Protein AF-A0A968VYL9-F1 (afdb_monomer_lite)

Sequence (125 aa):
MLIVPVGIDIGHYWHCRTTLLTIFGEPISMLPYLDQYNQNPAHTLNILRNKLAEEMKKHMIHIETEEYYDTFHNLRQVYNSRMKQKLGITTKRLLDSFVADKKMIACLDACLKEDEAKIEELQKN

Secondary structure (DSSP, 8-state):
-EE--EEEEES-SS-SS--EEEEE-PPEESHHHHHHHHH-HHHHHHHHHHHHHHHHHHHS-----STTHHHHHHHHHHHHHHHHHHTT-----HHHHHHHHHHHHHHHHHHHHH-HHHHHHHH--

Structure (mmCIF, N/CA/C/O backbone):
data_AF-A0A968VYL9-F1
#
_entry.id   AF-A0A968VYL9-F1
#
loop_
_atom_site.group_PDB
_atom_site.id
_atom_site.type_symbol
_atom_site.label_atom_id
_atom_site.label_alt_id
_atom_site.label_comp_id
_atom_site.label_asym_id
_atom_site.label_entity_id
_atom_site.label_seq_id
_atom_site.pdbx_PDB_ins_code
_atom_site.Cartn_x
_atom_site.Cartn_y
_atom_site.Cartn_z
_atom_site.occupancy
_atom_site.B_iso_or_equiv
_atom_site.auth_seq_id
_atom_site.auth_comp_id
_atom_site.auth_asym_id
_atom_site.auth_atom_id
_atom_site.pdbx_PDB_model_num
ATOM 1 N N . MET A 1 1 ? 12.669 -15.226 -15.903 1.00 85.81 1 MET A N 1
ATOM 2 C CA . MET A 1 1 ? 12.799 -14.511 -14.614 1.00 85.81 1 MET A CA 1
ATOM 3 C C . MET A 1 1 ? 11.438 -13.954 -14.233 1.00 85.81 1 MET A C 1
ATOM 5 O O . MET A 1 1 ? 10.778 -13.396 -15.106 1.00 85.81 1 MET A O 1
ATOM 9 N N . LEU A 1 2 ? 11.022 -14.143 -12.980 1.00 93.88 2 LEU A N 1
ATOM 10 C CA . LEU A 1 2 ? 9.771 -13.613 -12.434 1.00 93.88 2 LEU A CA 1
ATOM 11 C C . LEU A 1 2 ? 10.098 -12.618 -11.322 1.00 93.88 2 LEU A C 1
ATOM 13 O O . LEU A 1 2 ? 11.011 -12.868 -10.537 1.00 93.88 2 LEU A O 1
ATOM 17 N N . ILE A 1 3 ? 9.353 -11.519 -11.257 1.00 93.62 3 ILE A N 1
ATOM 18 C CA . ILE A 1 3 ? 9.434 -10.538 -10.172 1.00 93.62 3 ILE A CA 1
ATOM 19 C C . ILE A 1 3 ? 8.094 -10.535 -9.447 1.00 93.62 3 ILE A C 1
ATOM 21 O O . ILE A 1 3 ? 7.055 -10.416 -10.088 1.00 93.62 3 ILE A O 1
ATOM 25 N N . VAL A 1 4 ? 8.106 -10.666 -8.122 1.00 94.88 4 VAL A N 1
ATOM 26 C CA . VAL A 1 4 ? 6.883 -10.649 -7.310 1.00 94.88 4 VAL A CA 1
ATOM 27 C C . VAL A 1 4 ? 6.752 -9.281 -6.637 1.00 94.88 4 VAL A C 1
ATOM 29 O O . VAL A 1 4 ? 7.643 -8.920 -5.865 1.00 94.88 4 VAL A O 1
ATOM 32 N N . PRO A 1 5 ? 5.685 -8.506 -6.904 1.00 95.00 5 PRO A N 1
ATOM 33 C CA . PRO A 1 5 ? 5.429 -7.268 -6.184 1.00 95.00 5 PRO A CA 1
ATOM 34 C C . PRO A 1 5 ? 5.012 -7.591 -4.746 1.00 95.00 5 PRO A C 1
ATOM 36 O O . PRO A 1 5 ? 4.178 -8.468 -4.507 1.00 95.00 5 PRO A O 1
ATOM 39 N N . VAL A 1 6 ? 5.596 -6.881 -3.781 1.00 94.69 6 VAL A N 1
ATOM 40 C CA . VAL A 1 6 ? 5.334 -7.096 -2.353 1.00 94.69 6 VAL A CA 1
ATOM 41 C C . VAL A 1 6 ? 4.909 -5.788 -1.704 1.00 94.69 6 VAL A C 1
ATOM 43 O O . VAL A 1 6 ? 5.586 -4.769 -1.830 1.00 94.69 6 VAL A O 1
ATOM 46 N N . GLY A 1 7 ? 3.782 -5.833 -1.001 1.00 93.19 7 GLY A N 1
ATOM 47 C CA . GLY A 1 7 ? 3.322 -4.770 -0.123 1.00 93.19 7 GLY A CA 1
ATOM 48 C C . GLY A 1 7 ? 3.675 -5.065 1.328 1.00 93.19 7 GLY A C 1
ATOM 49 O O . GLY A 1 7 ? 3.532 -6.199 1.790 1.00 93.19 7 GLY A O 1
ATOM 50 N N . ILE A 1 8 ? 4.142 -4.043 2.037 1.00 92.00 8 ILE A N 1
ATOM 51 C CA . ILE A 1 8 ? 4.544 -4.126 3.439 1.00 92.00 8 ILE A CA 1
ATOM 52 C C . ILE A 1 8 ? 3.763 -3.065 4.211 1.00 92.00 8 ILE A C 1
ATOM 54 O O . ILE A 1 8 ? 3.812 -1.888 3.862 1.00 92.00 8 ILE A O 1
ATOM 58 N N . ASP A 1 9 ? 3.061 -3.489 5.256 1.00 90.25 9 ASP A N 1
ATOM 59 C CA . ASP A 1 9 ? 2.374 -2.614 6.203 1.00 90.25 9 ASP A CA 1
ATOM 60 C C . ASP A 1 9 ? 2.919 -2.897 7.610 1.00 90.25 9 ASP A C 1
ATOM 62 O O . ASP A 1 9 ? 2.703 -3.969 8.187 1.00 90.25 9 ASP A O 1
ATOM 66 N N . ILE A 1 10 ? 3.725 -1.957 8.111 1.00 87.38 10 ILE A N 1
ATOM 67 C CA . ILE A 1 10 ? 4.422 -2.036 9.400 1.00 87.38 10 ILE A CA 1
ATOM 68 C C . ILE A 1 10 ? 3.736 -1.083 10.371 1.00 87.38 10 ILE A C 1
ATOM 70 O O . ILE A 1 10 ? 3.638 0.112 10.105 1.00 87.38 10 ILE A O 1
ATOM 74 N N . GLY A 1 11 ? 3.323 -1.598 11.531 1.00 83.44 11 GLY A N 1
ATOM 75 C CA . GLY A 1 11 ? 2.680 -0.784 12.562 1.00 83.44 11 GLY A CA 1
ATOM 76 C C . GLY A 1 11 ? 3.611 0.281 13.150 1.00 83.44 11 GLY A C 1
ATOM 77 O O . GLY A 1 11 ? 3.210 1.427 13.313 1.00 83.44 11 GLY A O 1
ATOM 78 N N . HIS A 1 12 ? 4.860 -0.076 13.459 1.00 82.00 12 HIS A N 1
ATOM 79 C CA . HIS A 1 12 ? 5.882 0.899 13.845 1.00 82.00 12 HIS A CA 1
ATOM 80 C C . HIS A 1 12 ? 7.281 0.365 13.537 1.00 82.00 12 HIS A C 1
ATOM 82 O O . HIS A 1 12 ? 7.5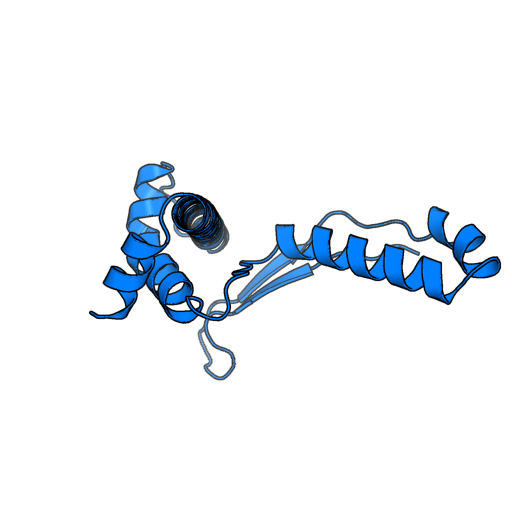99 -0.771 13.887 1.00 82.00 12 HIS A O 1
ATOM 88 N N . TYR A 1 13 ? 8.122 1.197 12.920 1.00 76.06 13 TYR A N 1
ATOM 89 C CA . TYR A 1 13 ? 9.444 0.801 12.420 1.00 76.06 13 TYR A CA 1
ATOM 90 C C . TYR A 1 13 ? 10.446 0.449 13.527 1.00 76.06 13 TYR A C 1
ATOM 92 O O . TYR A 1 13 ? 11.250 -0.462 13.363 1.00 76.06 13 TYR A O 1
ATOM 100 N N . TRP A 1 14 ? 10.389 1.154 14.659 1.00 79.19 14 TRP A N 1
ATOM 101 C CA . TRP A 1 14 ? 11.414 1.067 15.712 1.00 79.19 14 TRP A CA 1
ATOM 102 C C . TRP A 1 14 ? 10.982 0.307 16.968 1.00 79.19 14 TRP A C 1
ATOM 104 O O . TRP A 1 14 ? 11.800 0.064 17.851 1.00 79.19 14 TRP A O 1
ATOM 114 N N . HIS A 1 15 ? 9.697 -0.033 17.093 1.00 79.38 15 HIS A N 1
ATOM 115 C CA . HIS A 1 15 ? 9.172 -0.632 18.319 1.00 79.38 15 HIS A CA 1
ATOM 116 C C . HIS A 1 15 ? 8.961 -2.132 18.140 1.00 79.38 15 HIS A C 1
ATOM 118 O O . HIS A 1 15 ? 8.422 -2.587 17.135 1.00 79.38 15 HIS A O 1
ATOM 124 N N . CYS A 1 16 ? 9.366 -2.902 19.148 1.00 76.69 16 CYS A N 1
ATOM 125 C CA . CYS A 1 16 ? 9.048 -4.322 19.235 1.00 76.69 16 CYS A CA 1
ATOM 126 C C . CYS A 1 16 ? 7.561 -4.519 19.581 1.00 76.69 16 CYS A C 1
ATOM 128 O O . CYS A 1 16 ? 6.930 -3.634 20.156 1.00 76.69 16 CYS A O 1
ATOM 130 N N . ARG A 1 17 ? 7.020 -5.716 19.303 1.00 83.06 17 ARG A N 1
ATOM 131 C CA . ARG A 1 17 ? 5.598 -6.079 19.524 1.00 83.06 17 ARG A CA 1
ATOM 132 C C . ARG A 1 17 ? 4.608 -5.280 18.669 1.00 83.06 17 ARG A C 1
ATOM 134 O O . ARG A 1 17 ? 3.472 -5.050 19.075 1.00 83.06 17 ARG A O 1
ATOM 141 N N . THR A 1 18 ? 5.039 -4.889 17.478 1.00 86.62 18 THR A N 1
ATOM 142 C CA . THR A 1 18 ? 4.197 -4.245 16.471 1.00 86.62 18 THR A CA 1
ATOM 143 C C . THR A 1 18 ? 3.731 -5.265 15.443 1.00 86.62 18 THR A C 1
ATOM 145 O O . THR A 1 18 ? 4.228 -6.391 15.363 1.00 86.62 18 THR A O 1
ATOM 148 N N . THR A 1 19 ? 2.720 -4.888 14.675 1.00 88.75 19 THR A N 1
ATOM 149 C CA . THR A 1 19 ? 2.158 -5.729 13.625 1.00 88.75 19 THR A CA 1
ATOM 150 C C . THR A 1 19 ? 2.948 -5.554 12.333 1.00 88.75 19 THR A C 1
ATOM 152 O O . THR A 1 19 ? 3.285 -4.430 11.964 1.00 88.75 19 THR A O 1
ATOM 155 N N . LEU A 1 20 ? 3.200 -6.657 11.631 1.00 91.38 20 LEU A N 1
ATOM 156 C CA . LEU A 1 20 ? 3.749 -6.673 10.278 1.00 91.38 20 LEU A CA 1
ATOM 157 C C . LEU A 1 20 ? 2.798 -7.472 9.392 1.00 91.38 20 LEU A C 1
ATOM 159 O O . LEU A 1 20 ? 2.529 -8.644 9.665 1.00 91.38 20 LEU A O 1
ATOM 163 N N . LEU A 1 21 ? 2.305 -6.838 8.335 1.00 93.75 21 LEU A N 1
ATOM 164 C CA . LEU A 1 21 ? 1.548 -7.490 7.279 1.00 93.75 21 LEU A CA 1
ATOM 165 C C . LEU A 1 21 ? 2.355 -7.435 5.981 1.00 93.75 21 LEU A C 1
ATOM 167 O O . LEU A 1 21 ? 2.812 -6.375 5.557 1.00 93.75 21 LEU A O 1
ATOM 171 N N . THR A 1 22 ? 2.514 -8.593 5.344 1.00 94.50 22 THR A N 1
ATOM 172 C CA . THR A 1 22 ? 3.165 -8.728 4.039 1.00 94.50 22 THR A CA 1
ATOM 173 C C . THR A 1 22 ? 2.175 -9.323 3.051 1.00 94.50 22 THR A C 1
ATOM 175 O O . THR A 1 22 ? 1.589 -10.374 3.313 1.00 94.50 22 THR A O 1
ATOM 178 N N . ILE A 1 23 ? 1.981 -8.643 1.924 1.00 94.69 23 ILE A N 1
ATOM 179 C CA . ILE A 1 23 ? 1.053 -9.048 0.870 1.00 94.69 23 ILE A CA 1
ATOM 180 C C . ILE A 1 23 ? 1.862 -9.305 -0.397 1.00 94.69 23 ILE A C 1
ATOM 182 O O . ILE A 1 23 ? 2.509 -8.399 -0.920 1.00 94.69 23 ILE A O 1
ATOM 186 N N . PHE A 1 24 ? 1.812 -10.541 -0.886 1.00 95.31 24 PHE A N 1
ATOM 187 C CA . PHE A 1 24 ? 2.442 -10.945 -2.140 1.00 95.31 24 PHE A CA 1
ATOM 188 C C . PHE A 1 24 ? 1.430 -10.819 -3.275 1.00 95.31 24 PHE A C 1
ATOM 190 O O . PHE A 1 24 ? 0.328 -11.363 -3.185 1.00 95.31 24 PHE A O 1
ATOM 197 N N . GLY A 1 25 ? 1.797 -10.080 -4.317 1.00 93.94 25 GLY A N 1
ATOM 198 C CA . GLY A 1 25 ? 0.999 -9.954 -5.527 1.00 93.94 25 GLY A CA 1
ATOM 199 C C . GLY A 1 25 ? 1.298 -11.028 -6.563 1.00 93.94 25 GLY A C 1
ATOM 200 O O . GLY A 1 25 ? 2.053 -11.974 -6.326 1.00 93.94 25 GLY A O 1
ATOM 201 N N . GLU A 1 26 ? 0.706 -10.862 -7.742 1.00 94.75 26 GLU A N 1
ATOM 202 C CA . GLU A 1 26 ? 0.919 -11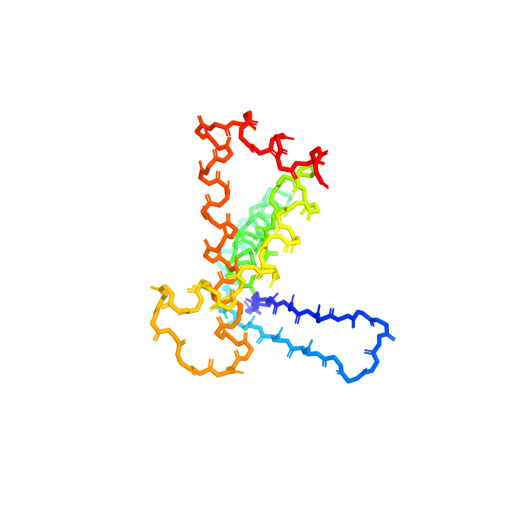.780 -8.857 1.00 94.75 26 GLU A CA 1
ATOM 203 C C . GLU A 1 26 ? 2.331 -11.621 -9.449 1.00 94.75 26 GLU A C 1
ATOM 205 O O . GLU A 1 26 ? 2.779 -10.493 -9.681 1.00 94.75 26 GLU A O 1
ATOM 210 N N . PRO A 1 27 ? 3.057 -12.724 -9.716 1.00 95.31 27 PRO A N 1
ATOM 211 C CA . PRO A 1 27 ? 4.364 -12.659 -10.355 1.00 95.31 27 PRO A CA 1
ATOM 212 C C . PRO A 1 27 ? 4.295 -12.048 -11.759 1.00 95.31 27 PRO A C 1
ATOM 214 O O . PRO A 1 27 ? 3.520 -12.479 -12.610 1.00 95.31 27 PRO A O 1
ATOM 217 N N . ILE A 1 28 ? 5.185 -11.100 -12.035 1.00 93.88 28 ILE A N 1
ATOM 218 C CA . ILE A 1 28 ? 5.329 -10.451 -13.337 1.00 93.88 28 ILE A CA 1
ATOM 219 C C . ILE A 1 28 ? 6.446 -11.151 -14.110 1.00 93.88 28 ILE A C 1
ATOM 221 O O . ILE A 1 28 ? 7.580 -11.273 -13.634 1.00 93.88 28 ILE A O 1
ATOM 225 N N . SER A 1 29 ? 6.127 -11.614 -15.321 1.00 93.62 29 SER A N 1
ATOM 226 C CA . SER A 1 29 ? 7.114 -12.211 -16.220 1.00 93.62 29 SER A CA 1
ATOM 227 C C . SER A 1 29 ? 7.937 -11.144 -16.924 1.00 93.62 29 SER A C 1
ATOM 229 O O . SER A 1 29 ? 7.397 -10.236 -17.550 1.00 93.62 29 SER A O 1
ATOM 231 N N . MET A 1 30 ? 9.258 -11.300 -16.869 1.00 91.00 30 MET A N 1
ATOM 232 C CA . MET A 1 30 ? 10.198 -10.394 -17.534 1.00 91.00 30 MET A CA 1
ATOM 233 C C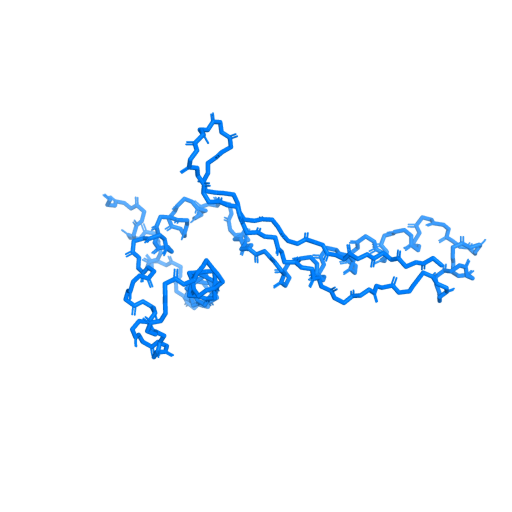 . MET A 1 30 ? 10.467 -10.775 -18.989 1.00 91.00 30 MET A C 1
ATOM 235 O O . MET A 1 30 ? 11.042 -9.980 -19.724 1.00 91.00 30 MET A O 1
ATOM 239 N N . LEU A 1 31 ? 10.057 -11.977 -19.412 1.00 91.38 31 LEU A N 1
ATOM 240 C CA . LEU A 1 31 ? 10.321 -12.486 -20.761 1.00 91.38 31 LEU A CA 1
ATOM 241 C C . LEU A 1 31 ? 9.834 -11.541 -21.875 1.00 91.38 31 LEU A C 1
ATOM 243 O O . LEU A 1 31 ? 10.632 -11.271 -22.767 1.00 91.38 31 LEU A O 1
ATOM 247 N N . PRO A 1 32 ? 8.615 -10.962 -21.814 1.00 89.00 32 PRO A N 1
ATOM 248 C CA . PRO A 1 32 ? 8.126 -10.062 -22.866 1.00 89.00 32 PRO A CA 1
ATOM 249 C C . PRO A 1 32 ? 8.939 -8.769 -23.009 1.00 89.00 32 PRO A C 1
ATOM 251 O O . PRO A 1 32 ? 8.879 -8.105 -24.039 1.00 89.00 32 PRO A O 1
ATOM 254 N N . TYR A 1 33 ? 9.690 -8.396 -21.971 1.00 90.31 33 TYR A N 1
ATOM 255 C CA . TYR A 1 33 ? 10.464 -7.161 -21.934 1.00 90.31 33 TYR A CA 1
ATOM 256 C C . TYR A 1 33 ? 11.912 -7.355 -22.390 1.00 90.31 33 TYR A C 1
ATOM 258 O O . TYR A 1 33 ? 12.596 -6.364 -22.620 1.00 90.31 33 TYR A O 1
ATOM 266 N N . LEU A 1 34 ? 12.396 -8.594 -22.542 1.00 90.69 34 LEU A N 1
ATOM 267 C CA . LEU A 1 34 ? 13.781 -8.850 -22.958 1.00 90.69 34 LEU A CA 1
ATOM 268 C C . LEU A 1 34 ? 14.056 -8.333 -24.375 1.00 90.69 34 LEU A C 1
ATOM 270 O O . LEU A 1 34 ? 15.072 -7.680 -24.603 1.00 90.69 34 LEU A O 1
ATOM 274 N N . ASP A 1 35 ? 13.123 -8.553 -25.301 1.00 89.19 35 ASP A N 1
ATOM 275 C CA . ASP A 1 35 ? 13.265 -8.089 -26.685 1.00 89.19 35 ASP A CA 1
ATOM 276 C C . ASP A 1 35 ? 13.235 -6.558 -26.772 1.00 89.19 35 ASP A C 1
ATOM 278 O O . ASP A 1 35 ? 14.060 -5.953 -27.458 1.00 89.19 35 ASP A O 1
ATOM 282 N N . GLN A 1 36 ? 12.336 -5.920 -26.015 1.00 88.88 36 GLN A N 1
ATOM 283 C CA . GLN A 1 36 ? 12.251 -4.458 -25.922 1.00 88.88 36 GLN A CA 1
ATOM 284 C C . GLN A 1 36 ? 13.512 -3.865 -25.283 1.00 88.88 36 GLN A C 1
ATOM 286 O O . GLN A 1 36 ? 14.022 -2.841 -25.739 1.00 88.88 36 GLN A O 1
ATOM 291 N N . TYR A 1 37 ? 14.052 -4.535 -24.262 1.00 91.75 37 TYR A N 1
ATOM 292 C CA . TYR A 1 37 ? 15.257 -4.104 -23.565 1.00 91.75 37 TYR A CA 1
ATOM 293 C C . TYR A 1 37 ? 16.468 -4.091 -24.497 1.00 91.75 37 TYR A C 1
ATOM 295 O O . TYR A 1 37 ? 17.215 -3.120 -24.494 1.00 91.75 37 TYR A O 1
ATOM 303 N N . ASN A 1 38 ? 16.627 -5.115 -25.340 1.00 92.25 38 ASN A N 1
ATOM 304 C CA . ASN A 1 38 ? 17.720 -5.171 -26.313 1.00 92.25 38 ASN A CA 1
ATOM 305 C C . ASN A 1 38 ? 17.658 -4.032 -27.347 1.00 92.25 38 ASN A C 1
ATOM 307 O O . ASN A 1 38 ? 18.696 -3.596 -27.838 1.00 92.25 38 ASN A O 1
ATOM 311 N N . GLN A 1 39 ? 16.458 -3.541 -27.672 1.00 93.69 39 GLN A N 1
ATOM 312 C CA . GLN A 1 39 ? 16.260 -2.446 -28.629 1.00 93.69 39 GLN A CA 1
ATOM 313 C C . GLN A 1 39 ? 16.428 -1.067 -27.982 1.00 93.69 39 GLN A C 1
ATOM 315 O O . GLN A 1 39 ? 17.091 -0.191 -28.534 1.00 93.69 39 GLN A O 1
ATOM 320 N N . ASN A 1 40 ? 15.806 -0.857 -26.821 1.00 94.56 40 ASN A N 1
ATOM 321 C CA . ASN A 1 40 ? 15.866 0.398 -26.081 1.00 94.56 40 ASN A CA 1
ATOM 322 C C . ASN A 1 40 ? 15.822 0.127 -24.565 1.00 94.56 40 ASN A C 1
ATOM 324 O O . ASN A 1 40 ? 14.737 0.090 -23.963 1.00 94.56 40 ASN A O 1
ATOM 328 N N . PRO A 1 41 ? 16.996 -0.030 -23.926 1.00 93.00 41 PRO A N 1
ATOM 329 C CA . PRO A 1 41 ? 17.086 -0.354 -22.507 1.00 93.00 41 PRO A CA 1
ATOM 330 C C . PRO A 1 41 ? 16.413 0.691 -21.612 1.00 93.00 41 PRO A C 1
ATOM 332 O O . PRO A 1 41 ? 15.649 0.343 -20.714 1.00 93.00 41 PRO A O 1
ATOM 335 N N . ALA A 1 42 ? 16.660 1.980 -21.871 1.00 94.56 42 ALA A N 1
ATOM 336 C CA . ALA A 1 42 ? 16.171 3.070 -21.029 1.00 94.56 42 ALA A CA 1
ATOM 337 C C . ALA A 1 42 ? 14.640 3.166 -21.045 1.00 94.56 42 ALA A C 1
ATOM 339 O O . ALA A 1 42 ? 14.003 3.270 -19.996 1.00 94.56 42 ALA A O 1
ATOM 340 N N . HIS A 1 43 ? 14.035 3.081 -22.232 1.00 94.31 43 HIS A N 1
ATOM 341 C CA . HIS A 1 43 ? 12.582 3.111 -22.366 1.00 94.31 43 HIS A CA 1
ATOM 342 C C . HIS A 1 43 ? 11.923 1.901 -21.695 1.00 94.31 43 HIS A C 1
ATOM 344 O O . HIS A 1 43 ? 10.967 2.050 -20.932 1.00 94.31 43 HIS A O 1
ATOM 350 N N . THR A 1 44 ? 12.483 0.711 -21.914 1.00 93.38 44 THR A N 1
ATOM 351 C CA . THR A 1 44 ? 11.955 -0.535 -21.349 1.00 93.38 44 THR A CA 1
ATOM 352 C C . THR A 1 44 ? 12.025 -0.544 -19.825 1.00 93.38 44 THR A C 1
ATOM 354 O O . THR A 1 44 ? 11.065 -0.940 -19.164 1.00 93.38 44 THR A O 1
ATOM 357 N N . LEU A 1 45 ? 13.122 -0.046 -19.244 1.00 93.44 45 LEU A N 1
ATOM 358 C CA . LEU A 1 45 ? 13.249 0.105 -17.794 1.00 93.44 45 LEU A CA 1
ATOM 359 C C . LEU A 1 45 ? 12.191 1.051 -17.219 1.00 93.44 45 LEU A C 1
ATOM 361 O O . LEU A 1 45 ? 11.621 0.747 -16.174 1.00 93.44 45 LEU A O 1
ATOM 365 N N . ASN A 1 46 ? 11.875 2.153 -17.903 1.00 95.25 46 ASN A N 1
ATOM 366 C CA . ASN A 1 46 ? 10.822 3.070 -17.460 1.00 95.25 46 ASN A CA 1
ATOM 367 C C . ASN A 1 46 ? 9.435 2.411 -17.481 1.00 95.25 46 ASN A C 1
ATOM 369 O O . ASN A 1 46 ? 8.682 2.557 -16.516 1.00 95.25 46 ASN A O 1
ATOM 373 N N . ILE A 1 47 ? 9.113 1.648 -18.532 1.00 94.19 47 ILE A N 1
ATOM 374 C CA . ILE A 1 47 ? 7.857 0.883 -18.610 1.00 94.19 47 ILE A CA 1
ATOM 375 C C . ILE A 1 47 ? 7.777 -0.120 -17.456 1.00 94.19 47 ILE A C 1
ATOM 377 O O . ILE A 1 47 ? 6.785 -0.146 -16.728 1.00 94.19 47 ILE A O 1
ATOM 381 N N . LEU A 1 48 ? 8.831 -0.917 -17.264 1.00 93.25 48 LEU A N 1
ATOM 382 C CA . LEU A 1 48 ? 8.908 -1.911 -16.196 1.00 93.25 48 LEU A CA 1
ATOM 383 C C . LEU A 1 48 ? 8.755 -1.277 -14.815 1.00 93.25 48 LEU A C 1
ATOM 385 O O . LEU A 1 48 ? 7.983 -1.771 -13.997 1.00 93.25 48 LEU A O 1
ATOM 389 N N . ARG A 1 49 ? 9.449 -0.162 -14.564 1.00 93.00 49 ARG A N 1
ATOM 390 C CA . ARG A 1 49 ? 9.373 0.580 -13.303 1.00 93.00 49 ARG A CA 1
ATOM 391 C C . ARG A 1 49 ? 7.950 1.053 -13.024 1.00 93.00 49 ARG A C 1
ATOM 393 O O . ARG A 1 49 ?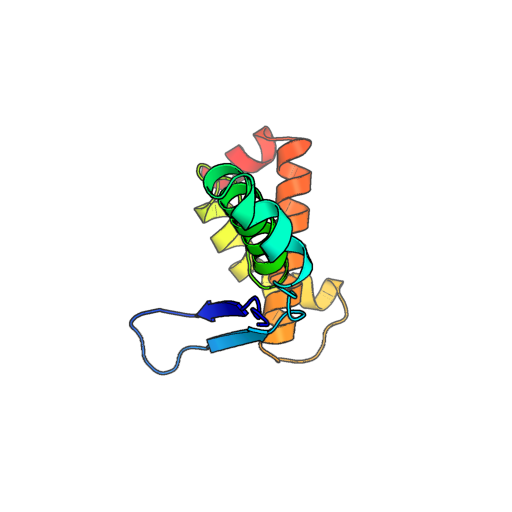 7.458 0.864 -11.916 1.00 93.00 49 ARG A O 1
ATOM 400 N N . ASN A 1 50 ? 7.289 1.647 -14.016 1.00 94.88 50 ASN A N 1
ATOM 401 C CA . ASN A 1 50 ? 5.924 2.147 -13.860 1.00 94.88 50 ASN A CA 1
ATOM 402 C C . ASN A 1 50 ? 4.940 0.995 -13.626 1.00 94.88 50 ASN A C 1
ATOM 404 O O . ASN A 1 50 ? 4.144 1.058 -12.693 1.00 94.88 50 ASN A O 1
ATOM 408 N N . LYS A 1 51 ? 5.066 -0.098 -14.389 1.00 94.06 51 LYS A N 1
ATOM 409 C CA . LYS A 1 51 ? 4.239 -1.296 -14.209 1.00 94.06 51 LYS A CA 1
ATOM 410 C C . LYS A 1 51 ? 4.418 -1.909 -12.820 1.00 94.06 51 LYS A C 1
ATOM 412 O O . LYS A 1 51 ? 3.435 -2.223 -12.157 1.00 94.06 51 LYS A O 1
ATOM 417 N N . LEU A 1 52 ? 5.660 -2.047 -12.356 1.00 93.12 52 LEU A N 1
ATOM 418 C CA . LEU A 1 52 ? 5.956 -2.540 -11.010 1.00 93.12 52 LEU A CA 1
ATOM 419 C C . LEU A 1 52 ? 5.363 -1.626 -9.936 1.00 93.12 52 LEU A C 1
ATOM 421 O O . LEU A 1 52 ? 4.742 -2.123 -9.001 1.00 93.12 52 LEU A O 1
ATOM 425 N N . ALA A 1 53 ? 5.499 -0.307 -10.085 1.00 93.00 53 ALA A N 1
ATOM 426 C CA . ALA A 1 53 ? 4.930 0.653 -9.146 1.00 93.00 53 ALA A CA 1
ATOM 427 C C . ALA A 1 53 ? 3.398 0.535 -9.065 1.00 93.00 53 ALA A C 1
ATOM 429 O O . ALA A 1 53 ? 2.847 0.501 -7.967 1.00 93.00 53 ALA A O 1
ATOM 430 N N . GLU A 1 54 ? 2.708 0.417 -10.202 1.00 94.25 54 GLU A N 1
ATOM 431 C CA . GLU A 1 54 ? 1.253 0.221 -10.248 1.00 94.25 54 GLU A CA 1
ATOM 432 C C . GLU A 1 54 ? 0.811 -1.073 -9.556 1.00 94.25 54 GLU A C 1
ATOM 434 O O . GLU A 1 54 ? -0.124 -1.055 -8.755 1.00 94.25 54 GLU A O 1
ATOM 439 N N . GLU A 1 55 ? 1.489 -2.192 -9.824 1.00 94.69 55 GLU A N 1
ATOM 440 C CA . GLU A 1 55 ? 1.167 -3.471 -9.183 1.00 94.69 55 GLU A CA 1
ATOM 441 C C . GLU A 1 55 ? 1.457 -3.433 -7.677 1.00 94.69 55 GLU A C 1
ATOM 443 O O . GLU A 1 55 ? 0.639 -3.878 -6.874 1.00 94.69 55 GLU A O 1
ATOM 448 N N . MET A 1 56 ? 2.563 -2.814 -7.253 1.00 92.69 56 MET A N 1
ATOM 449 C CA . MET A 1 56 ? 2.885 -2.653 -5.832 1.00 92.69 56 MET A CA 1
ATOM 450 C C . MET A 1 56 ? 1.842 -1.814 -5.086 1.00 92.69 56 MET A C 1
ATOM 452 O O . MET A 1 56 ? 1.434 -2.200 -3.988 1.00 92.69 56 MET A O 1
ATOM 456 N N . LYS A 1 57 ? 1.340 -0.719 -5.683 1.00 93.06 57 LYS A N 1
ATOM 457 C CA . LYS A 1 57 ? 0.283 0.129 -5.091 1.00 93.06 57 LYS A CA 1
ATOM 458 C C . LYS A 1 57 ? -0.989 -0.663 -4.753 1.00 93.06 57 LYS A C 1
ATOM 460 O O . LYS A 1 57 ? -1.704 -0.328 -3.804 1.00 93.06 57 LYS A O 1
ATOM 465 N N . LYS A 1 58 ? -1.279 -1.761 -5.461 1.00 93.06 58 LYS A N 1
ATOM 466 C CA . LYS A 1 58 ? -2.418 -2.646 -5.145 1.00 93.06 58 LYS A CA 1
ATOM 467 C C . LYS A 1 58 ? -2.242 -3.390 -3.822 1.00 93.06 58 LYS A C 1
ATOM 469 O O . LYS A 1 58 ? -3.240 -3.680 -3.164 1.00 93.06 58 LYS A O 1
ATOM 474 N N . HIS A 1 59 ? -1.011 -3.606 -3.374 1.00 93.69 59 HIS A N 1
ATOM 475 C CA . HIS A 1 59 ? -0.696 -4.394 -2.180 1.00 93.69 59 HIS A CA 1
ATOM 476 C C . HIS A 1 59 ? -0.258 -3.552 -0.976 1.00 93.69 59 HIS A C 1
ATOM 478 O O . HIS A 1 59 ? 0.033 -4.108 0.075 1.00 93.69 59 HIS A O 1
ATOM 484 N N . MET A 1 60 ? -0.267 -2.222 -1.086 1.00 92.12 60 MET A N 1
ATOM 485 C CA . MET A 1 60 ? 0.019 -1.307 0.024 1.00 92.12 60 MET A CA 1
ATOM 486 C C . MET A 1 60 ? -1.112 -0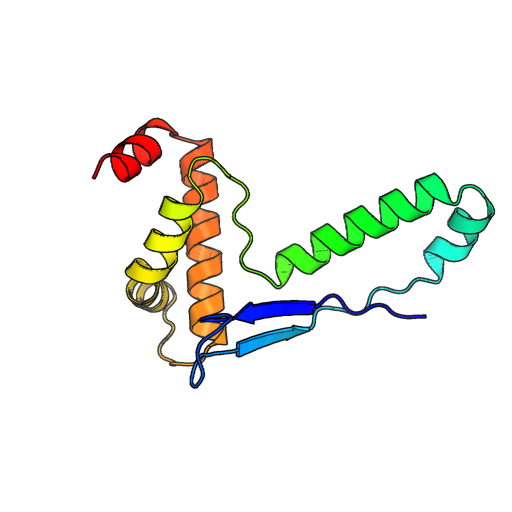.302 0.254 1.00 92.12 60 MET A C 1
ATOM 488 O O . MET A 1 60 ? -2.031 -0.167 -0.567 1.00 92.12 60 MET A O 1
ATOM 492 N N . ILE A 1 61 ? -1.036 0.395 1.388 1.00 92.81 61 ILE A N 1
ATOM 493 C CA . ILE A 1 61 ? -1.805 1.613 1.627 1.00 92.81 61 ILE A CA 1
ATOM 494 C C . ILE A 1 61 ? -1.014 2.763 1.015 1.00 92.81 61 ILE A C 1
ATOM 496 O O . ILE A 1 61 ? 0.044 3.131 1.514 1.00 92.81 61 ILE A O 1
ATOM 500 N N . HIS A 1 62 ? -1.509 3.276 -0.103 1.00 93.31 62 HIS A N 1
ATOM 501 C CA . HIS A 1 62 ? -0.899 4.384 -0.819 1.00 93.31 62 HIS A CA 1
ATOM 502 C C . HIS A 1 62 ? -1.786 5.611 -0.652 1.00 93.31 62 HIS A C 1
ATOM 504 O O . HIS A 1 62 ? -2.951 5.559 -1.030 1.00 93.31 62 HIS A O 1
ATOM 510 N N . ILE A 1 63 ? -1.231 6.670 -0.070 1.00 93.44 63 ILE A N 1
ATOM 511 C CA . ILE A 1 63 ? -1.850 7.992 0.019 1.00 93.44 63 ILE A CA 1
ATOM 512 C C . ILE A 1 63 ? -1.082 8.866 -0.970 1.00 93.44 63 ILE A C 1
ATOM 514 O O . IL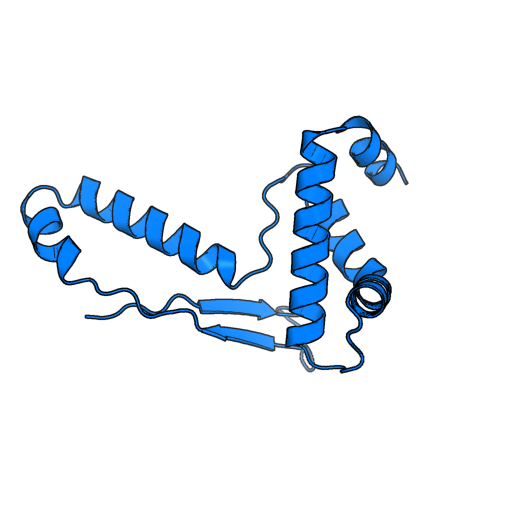E A 1 63 ? 0.143 8.945 -0.879 1.00 93.44 63 ILE A O 1
ATOM 518 N N . GLU A 1 64 ? -1.779 9.426 -1.956 1.00 90.44 64 GLU A N 1
ATOM 519 C CA . GLU A 1 64 ? -1.150 10.166 -3.059 1.00 90.44 64 GLU A CA 1
ATOM 520 C C . GLU A 1 64 ? -0.929 11.646 -2.724 1.00 90.44 64 GLU A C 1
ATOM 522 O O . GLU A 1 64 ? 0.040 12.243 -3.183 1.00 90.44 64 GLU A O 1
ATOM 527 N N . THR A 1 65 ? -1.798 12.227 -1.896 1.00 91.31 65 THR A N 1
ATOM 528 C CA . THR A 1 65 ? -1.677 13.617 -1.443 1.00 91.31 65 THR A CA 1
ATOM 529 C C . THR A 1 65 ? -0.599 13.759 -0.371 1.00 91.31 65 THR A C 1
ATOM 531 O O . THR A 1 65 ? -0.649 13.091 0.662 1.00 91.31 65 THR A O 1
ATOM 534 N N . GLU A 1 66 ? 0.371 14.641 -0.616 1.00 92.12 66 GLU A N 1
ATOM 535 C CA . GLU A 1 66 ? 1.368 15.035 0.386 1.00 92.12 66 GLU A CA 1
ATOM 536 C C . GLU A 1 66 ? 0.778 16.033 1.388 1.00 92.12 66 GLU A C 1
ATOM 538 O O . GLU A 1 66 ? 0.967 15.881 2.591 1.00 92.12 66 GLU A O 1
ATOM 543 N N . GLU A 1 67 ? 0.009 17.010 0.899 1.00 91.44 67 GLU A N 1
ATOM 544 C CA . GLU A 1 67 ? -0.592 18.071 1.713 1.00 91.44 67 GLU A CA 1
ATOM 545 C C . GLU A 1 67 ? -1.516 17.518 2.799 1.00 91.44 67 GLU A C 1
ATOM 547 O O . GLU A 1 67 ? -1.420 17.920 3.956 1.00 91.44 67 GLU A O 1
ATOM 552 N N . TYR A 1 68 ? -2.363 16.546 2.453 1.00 92.06 68 TYR A N 1
ATOM 553 C CA . TYR A 1 68 ? -3.331 15.951 3.377 1.00 92.06 68 TYR A CA 1
ATOM 554 C C . TYR A 1 68 ? -2.889 14.583 3.908 1.00 92.06 68 TYR A C 1
ATOM 556 O O . TYR A 1 68 ? -3.709 13.842 4.464 1.00 92.06 68 TYR A O 1
ATOM 564 N N . TYR A 1 69 ? -1.607 14.232 3.754 1.00 92.19 69 TYR A N 1
ATOM 565 C CA . TYR A 1 69 ? -1.094 12.903 4.088 1.00 92.19 69 TYR A CA 1
ATOM 566 C C . TYR A 1 69 ? -1.416 12.500 5.531 1.00 92.19 69 TYR A C 1
ATOM 568 O O . TYR A 1 69 ? -1.997 11.437 5.769 1.00 92.19 69 TYR A O 1
ATOM 576 N N . ASP A 1 70 ? -1.088 13.365 6.494 1.00 92.25 70 ASP A N 1
ATOM 577 C CA . ASP A 1 70 ? -1.284 13.087 7.919 1.00 92.25 70 ASP A CA 1
ATOM 578 C C . ASP A 1 70 ? -2.767 12.972 8.272 1.00 92.25 70 ASP A C 1
ATOM 580 O O . ASP A 1 70 ? -3.167 12.065 9.003 1.00 92.25 70 ASP A O 1
ATOM 584 N N . THR A 1 71 ? -3.614 13.823 7.692 1.00 92.62 71 THR A N 1
ATOM 585 C CA . THR A 1 71 ? -5.070 13.754 7.865 1.00 92.62 71 THR A CA 1
ATOM 586 C C . THR A 1 71 ? -5.606 12.409 7.393 1.00 92.62 71 THR A C 1
ATOM 588 O O . THR A 1 71 ? -6.346 11.740 8.116 1.00 92.62 71 THR A O 1
ATOM 591 N N . PHE A 1 72 ? -5.190 11.961 6.209 1.00 94.81 72 PHE A N 1
ATOM 592 C CA . PHE A 1 72 ? -5.605 10.679 5.646 1.00 94.81 72 PHE A CA 1
ATOM 593 C C . PHE A 1 72 ? -5.092 9.517 6.497 1.00 94.81 72 PHE A C 1
ATOM 595 O O . PHE A 1 72 ? -5.845 8.585 6.802 1.00 94.81 72 PHE A O 1
ATOM 602 N N . HIS A 1 73 ? -3.829 9.587 6.925 1.00 92.50 73 HIS A N 1
ATOM 603 C CA . HIS A 1 73 ? -3.196 8.582 7.769 1.00 92.50 73 HIS A CA 1
ATOM 604 C C . HIS A 1 73 ? -3.889 8.446 9.133 1.00 92.50 73 HIS A C 1
ATOM 606 O O . HIS A 1 73 ? -4.150 7.327 9.582 1.00 92.50 73 HIS A O 1
ATOM 612 N N . ASN A 1 74 ? -4.233 9.561 9.771 1.00 92.50 74 ASN A N 1
ATOM 613 C CA . ASN A 1 74 ? -4.904 9.577 11.066 1.00 92.50 74 ASN A CA 1
ATOM 614 C C . ASN A 1 74 ? -6.355 9.103 10.939 1.00 92.50 74 ASN A C 1
ATOM 616 O O . ASN A 1 74 ? -6.811 8.252 11.709 1.00 92.50 74 ASN A O 1
ATOM 620 N N . LEU A 1 75 ? -7.078 9.581 9.922 1.00 92.81 75 LEU A N 1
ATOM 621 C CA . LEU A 1 75 ? -8.470 9.197 9.696 1.00 92.81 75 LEU A CA 1
ATOM 622 C C . LEU A 1 75 ? -8.626 7.704 9.413 1.00 92.81 75 LEU A C 1
ATOM 624 O O . LEU A 1 75 ? -9.557 7.095 9.946 1.00 92.81 75 LEU A O 1
ATOM 628 N N . ARG A 1 76 ? -7.727 7.087 8.629 1.00 92.62 76 ARG A N 1
ATOM 629 C CA . ARG A 1 76 ? -7.783 5.629 8.419 1.00 92.62 76 ARG A CA 1
ATOM 630 C C . ARG A 1 76 ? -7.647 4.868 9.739 1.00 92.62 76 ARG A C 1
ATOM 632 O O . ARG A 1 76 ? -8.463 3.992 10.007 1.00 92.62 76 ARG A O 1
ATOM 639 N N . GLN A 1 77 ? -6.724 5.276 10.615 1.00 90.94 77 GLN A N 1
ATOM 640 C CA . GLN A 1 77 ? -6.500 4.612 11.900 1.00 90.94 77 GLN A CA 1
ATOM 641 C C . GLN A 1 77 ? -7.705 4.756 12.835 1.00 90.94 77 GLN A C 1
ATOM 643 O O . GLN A 1 77 ? -8.191 3.763 13.380 1.00 90.94 77 GLN A O 1
ATOM 648 N N . VAL A 1 78 ? -8.229 5.977 12.983 1.00 92.88 78 VAL A N 1
ATOM 649 C CA . VAL A 1 78 ? -9.360 6.269 13.878 1.00 92.88 78 VAL A CA 1
ATOM 650 C C . VAL A 1 78 ? -10.649 5.612 13.379 1.00 92.88 78 VAL A C 1
ATOM 652 O O . VAL A 1 78 ? -11.421 5.053 14.162 1.00 92.88 78 VAL A O 1
ATOM 655 N N . TYR A 1 79 ? -10.894 5.641 12.067 1.00 93.50 79 TYR A N 1
ATOM 656 C CA . TYR A 1 79 ? -12.140 5.148 11.483 1.00 93.50 79 TYR A CA 1
ATOM 657 C C . TYR A 1 79 ? -12.116 3.647 11.154 1.00 93.50 79 TYR A C 1
ATOM 659 O O . TYR A 1 79 ? -13.161 3.090 10.810 1.00 93.50 79 TYR A O 1
ATOM 667 N N . ASN A 1 80 ? -10.974 2.962 11.302 1.00 93.56 80 ASN A N 1
ATOM 668 C CA . ASN A 1 80 ? -10.795 1.557 10.917 1.00 93.56 80 ASN A CA 1
ATOM 669 C C . ASN A 1 80 ? -11.902 0.639 11.464 1.00 93.56 80 ASN A C 1
ATOM 671 O O . ASN A 1 80 ? -12.552 -0.092 10.713 1.00 93.56 80 ASN A O 1
ATOM 675 N N . SER A 1 81 ? -12.174 0.724 12.769 1.00 92.38 81 SER A N 1
ATOM 676 C CA . SER A 1 81 ? -13.194 -0.092 13.443 1.00 92.38 81 SER A CA 1
ATOM 677 C C . SER A 1 81 ? -14.594 0.134 12.869 1.00 92.38 81 SER A C 1
ATOM 679 O O . SER A 1 81 ? -15.349 -0.816 12.663 1.00 92.38 81 SER A O 1
ATOM 681 N N . ARG A 1 82 ? -14.938 1.389 12.563 1.00 93.50 82 ARG A N 1
ATOM 682 C CA . ARG A 1 82 ? -16.234 1.743 11.974 1.00 93.50 82 ARG A CA 1
ATOM 683 C C . ARG A 1 82 ? -16.320 1.327 10.509 1.00 93.50 82 ARG A C 1
ATOM 685 O O . ARG A 1 82 ? -17.381 0.902 10.057 1.00 93.50 82 ARG A O 1
ATOM 692 N N . MET A 1 83 ? -15.213 1.401 9.776 1.00 93.62 83 MET A N 1
ATOM 693 C CA . MET A 1 83 ? -15.150 0.924 8.399 1.00 93.62 83 MET A CA 1
ATOM 694 C C . MET A 1 83 ? -15.328 -0.597 8.324 1.00 93.62 83 MET A C 1
ATOM 696 O O . MET A 1 83 ? -16.110 -1.071 7.507 1.00 93.62 83 MET A O 1
ATOM 700 N N . LYS A 1 84 ? -14.709 -1.365 9.231 1.00 94.38 84 LYS A N 1
ATOM 701 C CA . LYS A 1 84 ? -14.941 -2.817 9.345 1.00 94.38 84 LYS A CA 1
ATOM 702 C C . LYS A 1 84 ? -16.411 -3.156 9.555 1.00 94.38 84 LYS A C 1
ATOM 704 O O . LYS A 1 84 ? -16.934 -4.019 8.858 1.00 94.38 84 LYS A O 1
ATOM 709 N N . GLN A 1 85 ? -17.088 -2.438 10.454 1.00 93.56 85 GLN A N 1
ATOM 710 C CA . GLN A 1 85 ? -18.525 -2.614 10.682 1.00 93.56 85 GLN A CA 1
ATOM 711 C C . GLN A 1 85 ? -19.341 -2.338 9.414 1.00 93.56 85 GLN A C 1
ATOM 713 O O . GLN A 1 85 ? -20.194 -3.145 9.056 1.00 93.56 85 GLN A O 1
ATOM 718 N N . LYS A 1 86 ? -19.047 -1.244 8.696 1.00 93.62 86 LYS A N 1
ATOM 719 C CA . LYS A 1 86 ? -19.706 -0.918 7.418 1.00 93.62 86 LYS A CA 1
ATOM 720 C C . LYS A 1 86 ? -19.483 -1.980 6.339 1.00 93.62 86 LYS A C 1
ATOM 722 O O . LYS A 1 86 ? -20.368 -2.199 5.521 1.00 93.62 86 LYS A O 1
ATOM 727 N N . LEU A 1 87 ? -18.319 -2.627 6.337 1.00 92.94 87 LEU A N 1
ATOM 728 C CA . LEU A 1 87 ? -17.968 -3.697 5.401 1.00 92.94 87 LEU A CA 1
ATOM 729 C C . LEU A 1 87 ? -18.467 -5.084 5.844 1.00 92.94 87 LEU A C 1
ATOM 731 O O . LEU A 1 87 ? -18.247 -6.057 5.129 1.00 92.94 87 LEU A O 1
ATOM 735 N N . GLY A 1 88 ? -19.116 -5.198 7.009 1.00 92.62 88 GLY A N 1
ATOM 736 C CA . GLY A 1 88 ? -19.567 -6.481 7.555 1.00 92.62 88 GLY A CA 1
ATOM 737 C C . GLY A 1 88 ? -18.428 -7.392 8.027 1.00 92.62 88 GLY A C 1
ATOM 738 O O . GLY A 1 88 ? -18.619 -8.600 8.150 1.00 92.62 88 GLY A O 1
ATOM 739 N N . ILE A 1 89 ? -17.240 -6.839 8.292 1.00 92.31 89 ILE A N 1
ATOM 740 C CA . ILE A 1 89 ? -16.076 -7.611 8.729 1.00 92.31 89 ILE A CA 1
ATOM 741 C C . ILE A 1 89 ? -16.112 -7.784 10.248 1.00 92.31 89 ILE A C 1
ATOM 743 O O . ILE A 1 89 ? -16.062 -6.813 11.003 1.00 92.31 89 ILE A O 1
ATOM 747 N N . THR A 1 90 ? -16.171 -9.035 10.700 1.00 86.75 90 THR A N 1
ATOM 748 C CA . THR A 1 90 ? -16.248 -9.397 12.126 1.00 86.75 90 THR A CA 1
ATOM 749 C C . THR A 1 90 ? -14.930 -9.933 12.684 1.00 86.75 90 THR A C 1
ATOM 751 O O . THR A 1 90 ? -14.748 -10.016 13.901 1.00 86.75 90 THR A O 1
ATOM 754 N N . THR A 1 91 ? -13.989 -10.289 11.810 1.00 85.38 91 THR A N 1
ATOM 755 C CA . THR A 1 91 ? -12.694 -10.854 12.176 1.00 85.38 91 THR A CA 1
ATOM 756 C C . THR A 1 91 ? -11.680 -9.774 12.556 1.00 85.38 91 THR A C 1
ATOM 758 O O . THR A 1 91 ? -11.759 -8.615 12.152 1.00 85.38 91 THR A O 1
ATOM 761 N N . LYS A 1 92 ? -10.710 -10.159 13.393 1.00 82.69 92 LYS A N 1
ATOM 762 C CA . LYS A 1 92 ? -9.642 -9.277 13.891 1.00 82.69 92 LYS A CA 1
ATOM 763 C C . LYS A 1 92 ? -8.306 -9.504 13.169 1.00 82.69 92 LYS A C 1
ATOM 765 O O . LYS A 1 92 ? -7.253 -9.328 13.777 1.00 82.69 92 LYS A O 1
ATOM 770 N N . ARG A 1 93 ? -8.313 -9.961 11.909 1.00 90.38 93 ARG A N 1
ATOM 771 C CA . ARG A 1 93 ? -7.063 -10.234 11.179 1.00 90.38 93 ARG A CA 1
ATOM 772 C C . ARG A 1 93 ? -6.440 -8.919 10.713 1.00 90.38 93 ARG A C 1
ATOM 774 O O . ARG A 1 93 ? -7.143 -7.952 10.438 1.00 90.38 93 ARG A O 1
ATOM 781 N N . LEU A 1 94 ? -5.115 -8.899 10.570 1.00 89.94 94 LEU A N 1
ATOM 782 C CA . LEU A 1 94 ? -4.404 -7.728 10.038 1.00 89.94 94 LEU A CA 1
ATOM 783 C C . LEU A 1 94 ? -4.865 -7.379 8.622 1.00 89.94 94 LEU A C 1
ATOM 785 O O . LEU A 1 94 ? -5.064 -6.210 8.314 1.00 89.94 94 LEU A O 1
ATOM 789 N N . LEU A 1 95 ? -5.125 -8.399 7.801 1.00 91.69 95 LEU A N 1
ATOM 790 C CA . LEU A 1 95 ? -5.659 -8.215 6.456 1.00 91.69 95 LEU A CA 1
ATOM 791 C C . LEU A 1 95 ? -7.008 -7.477 6.459 1.00 91.69 95 LEU A C 1
ATOM 793 O O . LEU A 1 95 ? -7.252 -6.651 5.590 1.00 91.69 95 LEU A O 1
ATOM 797 N N . ASP A 1 96 ? -7.857 -7.714 7.459 1.00 93.12 96 ASP A N 1
ATOM 798 C CA . ASP A 1 96 ? -9.154 -7.043 7.580 1.00 93.12 96 ASP A CA 1
ATOM 799 C C . ASP A 1 96 ? -8.992 -5.557 7.913 1.00 93.12 96 ASP A C 1
ATOM 801 O O . ASP A 1 96 ? -9.702 -4.709 7.371 1.00 93.12 96 ASP A O 1
ATOM 805 N N . SER A 1 97 ? -8.043 -5.233 8.803 1.00 92.00 97 SER A N 1
ATOM 806 C CA . SER A 1 97 ? -7.642 -3.846 9.077 1.00 92.00 97 SER A CA 1
ATOM 807 C C . SER A 1 97 ? -7.157 -3.170 7.805 1.00 92.00 97 SER A C 1
ATOM 809 O O . SER A 1 97 ? -7.652 -2.099 7.473 1.00 92.00 97 SER A O 1
ATOM 811 N N . PHE A 1 98 ? -6.273 -3.839 7.068 1.00 94.25 98 PHE A N 1
ATOM 812 C CA . PHE A 1 98 ? -5.712 -3.337 5.823 1.00 94.25 98 PHE A CA 1
ATOM 813 C C . PHE A 1 98 ? -6.785 -3.080 4.757 1.00 94.25 98 PHE A C 1
ATOM 815 O O . PHE A 1 98 ? -6.787 -2.028 4.125 1.00 94.25 98 PHE A O 1
ATOM 822 N N . VAL A 1 99 ? -7.734 -4.004 4.568 1.00 94.12 99 VAL A N 1
ATOM 823 C CA . VAL A 1 99 ? -8.842 -3.834 3.612 1.00 94.12 99 VAL A CA 1
ATOM 824 C C . VAL A 1 99 ? -9.707 -2.628 3.986 1.00 94.12 99 VAL A C 1
ATOM 826 O O . VAL A 1 99 ? -10.063 -1.832 3.115 1.00 94.12 99 VAL A O 1
ATOM 829 N N . ALA A 1 100 ? -10.016 -2.466 5.274 1.00 95.19 100 ALA A N 1
ATOM 830 C CA . ALA A 1 100 ? -10.782 -1.328 5.768 1.00 95.19 100 ALA A CA 1
ATOM 831 C C . ALA A 1 100 ? -10.032 0.002 5.566 1.00 95.19 100 ALA A C 1
ATOM 833 O O . ALA A 1 100 ? -10.619 0.956 5.055 1.00 95.19 100 ALA A O 1
ATOM 834 N N . ASP A 1 101 ? -8.735 0.052 5.878 1.00 94.62 101 ASP A N 1
ATOM 835 C CA . ASP A 1 101 ? -7.893 1.233 5.658 1.00 94.62 101 ASP A CA 1
ATOM 836 C C . ASP A 1 101 ? -7.799 1.590 4.178 1.00 94.62 101 ASP A C 1
ATOM 838 O O . ASP A 1 101 ? -7.988 2.744 3.800 1.00 94.62 101 ASP A O 1
ATOM 842 N N . LYS A 1 102 ? -7.582 0.593 3.315 1.00 94.81 102 LYS A N 1
ATOM 843 C CA . LYS A 1 102 ? -7.510 0.797 1.868 1.00 94.81 102 LYS A CA 1
ATOM 844 C C . LYS A 1 102 ? -8.817 1.352 1.314 1.00 94.81 102 LYS A C 1
ATOM 846 O O . LYS A 1 102 ? -8.798 2.231 0.454 1.00 94.81 102 LYS A O 1
ATOM 851 N N . LYS A 1 103 ? -9.958 0.873 1.821 1.00 95.00 103 LYS A N 1
ATOM 852 C CA . LYS A 1 103 ? -11.270 1.405 1.443 1.00 95.00 103 LYS A CA 1
ATOM 853 C C . LYS A 1 103 ? -11.477 2.829 1.954 1.00 95.00 103 LYS A C 1
ATOM 855 O O . LYS A 1 103 ? -12.057 3.630 1.231 1.00 95.00 103 LYS A O 1
ATOM 860 N N . MET A 1 104 ? -11.001 3.145 3.160 1.00 94.50 104 MET A N 1
ATOM 861 C CA . MET A 1 104 ? -11.059 4.501 3.709 1.00 94.50 104 MET A CA 1
ATOM 862 C C . MET A 1 104 ? -10.268 5.484 2.850 1.00 94.50 104 MET A C 1
ATOM 864 O O . MET A 1 104 ? -10.830 6.499 2.453 1.00 94.50 104 MET A O 1
ATOM 868 N N . ILE A 1 105 ? -9.022 5.155 2.499 1.00 95.06 105 ILE A N 1
ATOM 869 C CA . ILE A 1 105 ? -8.204 5.999 1.620 1.00 95.06 105 ILE A CA 1
ATOM 870 C C . ILE A 1 105 ? -8.885 6.200 0.264 1.00 95.06 105 ILE A C 1
ATOM 872 O O . ILE A 1 105 ? -9.058 7.335 -0.151 1.00 95.06 105 ILE A O 1
ATOM 876 N N . ALA A 1 106 ? -9.412 5.139 -0.356 1.00 94.00 106 ALA A N 1
ATOM 877 C CA . ALA A 1 106 ? -10.137 5.271 -1.622 1.00 94.00 106 ALA A CA 1
ATOM 878 C C . ALA A 1 106 ? -11.374 6.192 -1.532 1.00 94.00 106 ALA A C 1
ATOM 880 O O . ALA A 1 106 ? -11.702 6.878 -2.497 1.00 94.00 106 ALA A O 1
ATOM 881 N N . CYS A 1 107 ? -12.078 6.204 -0.394 1.00 92.88 107 CYS A N 1
ATOM 882 C CA . CYS A 1 107 ? -13.181 7.139 -0.166 1.00 92.88 107 CYS A CA 1
ATOM 883 C C . CYS A 1 107 ? -12.677 8.576 0.017 1.00 92.88 107 CYS A C 1
ATOM 885 O O . CYS A 1 107 ? -13.291 9.492 -0.515 1.00 92.88 107 CYS A O 1
ATOM 887 N N . LEU A 1 108 ? -11.577 8.776 0.748 1.00 93.06 108 LEU A N 1
ATOM 888 C CA . LEU A 1 108 ? -10.979 10.097 0.943 1.00 93.06 108 LEU A CA 1
ATOM 889 C C . LEU A 1 108 ? -10.423 10.671 -0.366 1.00 93.06 108 LEU A C 1
ATOM 891 O O . LEU A 1 108 ? -10.655 11.841 -0.646 1.00 93.06 108 LEU A O 1
ATOM 895 N N . ASP A 1 109 ? -9.787 9.847 -1.200 1.00 93.25 109 ASP A N 1
ATOM 896 C CA . ASP A 1 109 ? -9.320 10.241 -2.535 1.00 93.25 109 ASP A CA 1
ATOM 897 C C . ASP A 1 109 ? -10.485 10.670 -3.439 1.00 93.25 109 ASP A C 1
ATOM 899 O O . ASP A 1 109 ? -10.352 11.597 -4.236 1.00 93.25 109 ASP A O 1
ATOM 903 N N . ALA A 1 110 ? -11.637 9.997 -3.335 1.00 92.62 110 ALA A N 1
ATOM 904 C CA . ALA A 1 110 ? -12.844 10.389 -4.059 1.00 92.62 110 ALA A CA 1
ATOM 905 C C . ALA A 1 110 ? -13.407 11.718 -3.531 1.00 92.62 110 ALA A C 1
ATOM 907 O O . ALA A 1 110 ? -13.700 12.604 -4.327 1.00 92.62 110 ALA A O 1
ATOM 908 N N . CYS A 1 111 ? -13.482 11.888 -2.206 1.00 91.56 111 CYS A N 1
ATOM 909 C CA . CYS A 1 111 ? -13.925 13.138 -1.587 1.00 91.56 111 CYS A CA 1
ATOM 910 C C . CYS A 1 111 ? -13.023 14.320 -1.960 1.00 91.56 111 CYS A C 1
ATOM 912 O O . CYS A 1 111 ? -13.538 15.378 -2.293 1.00 91.56 111 CYS A O 1
ATOM 914 N N . LEU A 1 112 ? -11.700 14.139 -1.951 1.00 91.62 112 LEU A N 1
ATOM 915 C CA . LEU A 1 112 ? -10.740 15.187 -2.304 1.00 91.62 112 LEU A CA 1
ATOM 916 C C . LEU A 1 112 ? -10.911 15.662 -3.755 1.00 91.62 112 LEU A C 1
ATOM 918 O O . LEU A 1 112 ? -10.761 16.844 -4.036 1.00 91.62 112 LEU A O 1
ATOM 922 N N . LYS A 1 113 ? -11.261 14.756 -4.677 1.00 89.81 113 LYS A N 1
ATOM 923 C CA . LYS A 1 113 ? -11.524 15.098 -6.086 1.00 89.81 113 LYS A CA 1
ATOM 924 C C . LYS A 1 113 ? -12.828 15.871 -6.292 1.00 89.81 113 LYS A C 1
ATOM 926 O O . LYS A 1 113 ? -12.949 16.575 -7.290 1.00 89.81 113 LYS A O 1
ATOM 931 N N . GLU A 1 114 ? -13.804 15.694 -5.407 1.00 89.94 114 GLU A N 1
ATOM 932 C CA . GLU A 1 114 ? -15.116 16.342 -5.502 1.00 89.94 114 GLU A CA 1
ATOM 933 C C . GLU A 1 114 ? -15.176 17.664 -4.726 1.00 89.94 114 GLU A C 1
ATOM 935 O O . GLU A 1 114 ? -15.802 18.614 -5.193 1.00 89.94 114 GLU A O 1
ATOM 940 N N . ASP A 1 115 ? -14.561 17.722 -3.541 1.00 85.50 115 ASP A N 1
ATOM 941 C CA . ASP A 1 115 ? -14.699 18.832 -2.598 1.00 85.50 115 ASP A CA 1
ATOM 942 C C . ASP A 1 115 ? -13.483 18.935 -1.659 1.00 85.50 115 ASP A C 1
ATOM 944 O O . ASP A 1 115 ? -13.447 18.362 -0.565 1.00 85.50 115 ASP A O 1
ATOM 948 N N . GLU A 1 116 ? -12.477 19.687 -2.101 1.00 84.69 116 GLU A N 1
ATOM 949 C CA . GLU A 1 116 ? -11.242 19.937 -1.351 1.00 84.69 116 GLU A CA 1
ATOM 950 C C . GLU A 1 116 ? -11.480 20.737 -0.058 1.00 84.69 116 GLU A C 1
ATOM 952 O O . GLU A 1 116 ? -10.867 20.453 0.972 1.00 84.69 116 GLU A O 1
ATOM 957 N N . ALA A 1 117 ? -12.452 21.657 -0.056 1.00 83.38 117 ALA A N 1
ATOM 958 C CA . ALA A 1 117 ? -12.732 22.527 1.087 1.00 83.38 117 ALA A CA 1
ATOM 959 C C . ALA A 1 117 ? -13.121 21.735 2.349 1.00 83.38 117 ALA A C 1
ATOM 961 O O . ALA A 1 117 ? -12.728 22.089 3.462 1.00 83.38 117 ALA A O 1
ATOM 962 N N . LYS A 1 118 ? -13.836 20.613 2.187 1.00 82.44 118 LYS A N 1
ATOM 963 C CA . LYS A 1 118 ? -14.162 19.712 3.306 1.00 82.44 118 LYS A CA 1
ATOM 964 C C . LYS A 1 118 ? -12.931 19.063 3.933 1.00 82.44 118 LYS A C 1
ATOM 966 O O . LYS A 1 118 ? -12.946 18.766 5.125 1.00 82.44 118 LYS A O 1
ATOM 971 N N . ILE A 1 119 ? -11.895 18.785 3.144 1.00 83.56 119 ILE A N 1
ATOM 972 C CA . ILE A 1 119 ? -10.665 18.162 3.640 1.00 83.56 119 ILE A CA 1
ATOM 973 C C . ILE A 1 119 ? -9.811 19.198 4.380 1.00 83.56 119 ILE A C 1
ATOM 975 O O . ILE A 1 119 ? -9.277 18.887 5.446 1.00 83.56 119 ILE A O 1
ATOM 979 N N . GLU A 1 120 ? -9.767 20.441 3.896 1.00 83.19 120 GLU A N 1
ATOM 980 C CA . GLU A 1 120 ? -9.097 21.541 4.600 1.00 83.19 120 GLU A CA 1
ATOM 981 C C . GLU A 1 120 ? -9.695 21.818 5.991 1.00 83.19 120 GLU A C 1
ATOM 983 O O . GLU A 1 120 ? -8.966 22.095 6.945 1.00 83.19 120 GLU A O 1
ATOM 988 N N . GLU A 1 121 ? -11.021 21.744 6.146 1.00 83.31 121 GLU A N 1
ATOM 989 C CA . GLU A 1 121 ? -11.677 21.917 7.453 1.00 83.31 121 GLU A CA 1
ATOM 990 C C . GLU A 1 121 ? -11.262 20.840 8.466 1.00 83.31 121 GLU A C 1
ATOM 992 O O . GLU A 1 121 ? -11.172 21.108 9.668 1.00 83.31 121 GLU A O 1
ATOM 997 N N . LEU A 1 122 ? -10.965 19.629 7.988 1.00 76.75 122 LEU A N 1
ATOM 998 C CA . LEU A 1 122 ? -10.502 18.520 8.823 1.00 76.75 122 LEU A CA 1
ATOM 999 C C . LEU A 1 122 ? -9.042 18.677 9.265 1.00 76.75 122 LEU A C 1
ATOM 1001 O O . LEU A 1 122 ? -8.664 18.064 10.256 1.00 76.75 122 LEU A O 1
ATOM 1005 N N . GLN A 1 123 ? -8.233 19.483 8.570 1.00 74.50 123 GLN A N 1
ATOM 1006 C CA . GLN A 1 123 ? -6.857 19.796 8.979 1.00 74.50 123 GLN A CA 1
ATOM 1007 C C . GLN A 1 123 ? -6.764 20.855 10.078 1.00 74.50 123 GLN A C 1
ATOM 1009 O O . GLN A 1 123 ? -5.779 20.896 10.810 1.00 74.50 123 GLN A O 1
ATOM 1014 N N . LYS A 1 124 ? -7.753 21.748 10.170 1.00 67.25 124 LYS A N 1
ATOM 1015 C CA . LYS A 1 124 ? -7.726 22.901 11.086 1.00 67.25 124 LYS A CA 1
ATOM 1016 C C . LYS A 1 124 ? -8.141 22.552 12.525 1.00 67.25 124 LYS A C 1
ATOM 1018 O O . LYS A 1 124 ? -8.071 23.429 13.384 1.00 67.25 124 LYS A O 1
ATOM 1023 N N . ASN A 1 125 ? -8.571 21.312 12.779 1.00 50.16 125 ASN A N 1
ATOM 1024 C CA . ASN A 1 125 ? -8.991 20.791 14.087 1.00 50.16 125 ASN A CA 1
ATOM 1025 C C . ASN A 1 125 ? -7.989 19.769 14.627 1.00 50.16 125 ASN A C 1
ATOM 1027 O O . ASN A 1 125 ? -7.795 19.755 15.862 1.00 50.16 125 ASN A O 1
#

Radius of gyration: 18.12 Å; chains: 1; bounding box: 37×37×48 Å

pLDDT: mean 90.52, std 6.17, range [50.16, 95.31]

Foldseek 3Di:
DWDWQKEWDWQDDPDPPTDIDIDIFDIDDCVVLPVVCVVPVVVSVVVVVVVSVVRNCVRYQDQPDPVLVVVLVVCLVVCLVVLCVVVVHPDPDPVSSRVSSSVSSVVVVVCCVVPVPVSVVSVVD